Protein AF-A0A519DA85-F1 (afdb_monomer_lite)

Foldseek 3Di:
DFDQKDKDKDKAAPVGDVVLLLVLLCVLLVHSVQWDWDWDADPVRGIMIIIMGIDRGRVSRRVSVCSLDDVVVVVQVVCVVVQQDPVRDGDDDFDSVCSSVVHRD

Radius of gyration: 14.2 Å; chains: 1; bounding box: 38×26×35 Å

Secondary structure (DSSP, 8-state):
-----EEEEEEEETTS-HHHHHHHHHHHHT-STTEEEEEEE-TTS-EEEEEEEEE-SHHHHHHHHHTT-HHHHHHHHHTHHHHB-TTSPBP----HHHHHTT---

Sequence (105 aa):
MAVHQLTWRATASGLEDEMILAEALATLVGDEEAVEIERTSSYHGSFIHMVTAKLTRSGPAQKALANIGKENLQVILSELVTRLDETNVIHFRLDQSDLISGILT

Structure (mmCIF, N/CA/C/O backbone):
data_AF-A0A519DA85-F1
#
_entry.id   AF-A0A519DA85-F1
#
loop_
_atom_site.group_PDB
_atom_site.id
_atom_site.type_symbol
_atom_site.label_atom_id
_atom_site.label_alt_id
_atom_site.label_comp_id
_atom_site.label_asym_id
_atom_site.label_entity_id
_atom_site.label_seq_id
_atom_site.pdbx_PDB_ins_code
_atom_site.Cartn_x
_at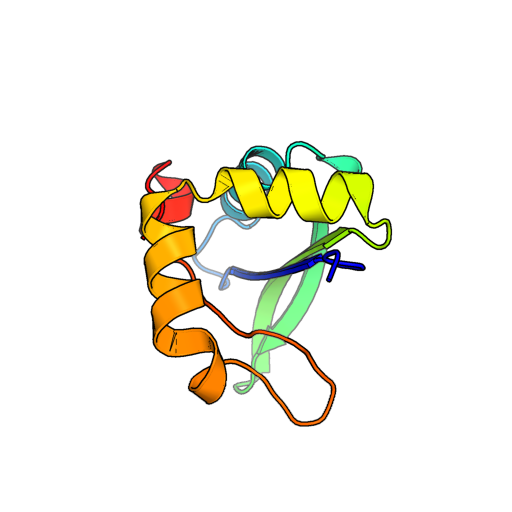om_site.Cartn_y
_atom_site.Cartn_z
_atom_site.occupancy
_atom_site.B_iso_or_equiv
_atom_site.auth_seq_id
_atom_site.auth_comp_id
_atom_site.auth_asym_id
_atom_site.auth_atom_id
_atom_site.pdbx_PDB_model_num
ATOM 1 N N . MET A 1 1 ? -10.547 2.121 17.849 1.00 59.75 1 MET A N 1
ATOM 2 C CA . MET A 1 1 ? -9.311 2.888 17.585 1.00 59.75 1 MET A CA 1
ATOM 3 C C . MET A 1 1 ? -9.313 3.276 16.122 1.00 59.75 1 MET A C 1
ATOM 5 O O . MET A 1 1 ? -9.747 2.476 15.305 1.00 59.75 1 MET A O 1
ATOM 9 N N . ALA A 1 2 ? -8.935 4.510 15.814 1.00 79.81 2 ALA A N 1
ATOM 10 C CA . ALA A 1 2 ? -8.886 5.020 14.450 1.00 79.81 2 ALA A CA 1
ATOM 11 C C . ALA A 1 2 ? -7.488 4.781 13.867 1.00 79.81 2 ALA A C 1
ATOM 13 O O . ALA A 1 2 ? -6.498 4.942 14.576 1.00 79.81 2 ALA A O 1
ATOM 14 N N . VAL A 1 3 ? -7.393 4.439 12.582 1.00 90.56 3 VAL A N 1
ATOM 15 C CA . VAL A 1 3 ? -6.100 4.434 11.882 1.00 90.56 3 VAL A CA 1
ATOM 16 C C . VAL A 1 3 ? -5.646 5.881 11.755 1.00 90.56 3 VAL A C 1
ATOM 18 O O . VAL A 1 3 ? -6.344 6.690 11.144 1.00 90.56 3 VAL A O 1
ATOM 21 N N . HIS A 1 4 ? -4.529 6.237 12.386 1.00 93.50 4 HIS A N 1
ATOM 22 C CA . HIS A 1 4 ? -4.026 7.615 12.398 1.00 93.50 4 HIS A CA 1
ATOM 23 C C . HIS A 1 4 ? -3.238 7.957 11.136 1.00 93.50 4 HIS A C 1
ATOM 25 O O . HIS A 1 4 ? -3.358 9.065 10.618 1.00 93.50 4 HIS A O 1
ATOM 31 N N . GLN A 1 5 ? -2.472 6.988 10.647 1.00 95.75 5 GLN A N 1
ATOM 32 C CA . GLN A 1 5 ? -1.627 7.099 9.471 1.00 95.75 5 GLN A CA 1
ATOM 33 C C . GLN A 1 5 ? -1.581 5.757 8.741 1.00 95.75 5 GLN A C 1
ATOM 35 O O . GLN A 1 5 ? -1.749 4.709 9.364 1.00 95.75 5 GLN A O 1
ATOM 40 N N . LEU A 1 6 ? -1.341 5.804 7.436 1.00 97.38 6 LEU A N 1
ATOM 41 C CA . LEU A 1 6 ? -1.118 4.641 6.584 1.00 97.38 6 LEU A CA 1
ATOM 42 C C . LEU A 1 6 ? 0.089 4.934 5.696 1.00 97.38 6 LEU A C 1
ATOM 44 O O . LEU A 1 6 ? 0.230 6.042 5.179 1.00 97.38 6 LEU A O 1
ATOM 48 N N . THR A 1 7 ? 0.987 3.967 5.552 1.00 98.06 7 THR A N 1
ATOM 49 C CA . THR A 1 7 ? 2.126 4.067 4.638 1.00 98.06 7 THR A CA 1
ATOM 50 C C . THR A 1 7 ? 2.203 2.789 3.825 1.00 98.06 7 THR A C 1
ATOM 52 O O . THR A 1 7 ? 2.307 1.708 4.399 1.00 98.06 7 THR A O 1
ATOM 55 N N . TRP A 1 8 ? 2.167 2.928 2.506 1.00 97.81 8 TRP A N 1
ATOM 56 C CA . TRP A 1 8 ? 2.468 1.860 1.563 1.00 97.81 8 TRP A CA 1
ATOM 57 C C . TRP A 1 8 ? 3.882 2.032 1.052 1.00 97.81 8 TRP A C 1
ATOM 59 O O . TRP A 1 8 ? 4.331 3.157 0.836 1.00 97.81 8 TRP A O 1
ATOM 69 N N . ARG A 1 9 ? 4.577 0.918 0.855 1.00 97.62 9 ARG A N 1
ATOM 70 C CA . ARG A 1 9 ? 5.919 0.913 0.295 1.00 97.62 9 ARG A CA 1
ATOM 71 C C . ARG A 1 9 ? 6.076 -0.300 -0.599 1.00 97.62 9 ARG A C 1
ATOM 73 O O . ARG A 1 9 ? 5.861 -1.422 -0.146 1.00 97.62 9 ARG A O 1
ATOM 80 N N . ALA A 1 10 ? 6.486 -0.054 -1.830 1.00 97.00 10 ALA A N 1
ATOM 81 C CA . ALA A 1 10 ? 6.819 -1.075 -2.802 1.00 97.00 10 ALA A CA 1
ATOM 82 C C . ALA A 1 10 ? 8.139 -0.707 -3.489 1.00 97.00 10 ALA A C 1
ATOM 84 O O . ALA A 1 10 ? 8.627 0.421 -3.380 1.00 97.00 10 ALA A O 1
ATOM 85 N N . THR A 1 11 ? 8.766 -1.676 -4.142 1.00 96.38 11 THR A N 1
ATOM 86 C CA . THR A 1 11 ? 10.063 -1.479 -4.788 1.00 96.38 11 THR A CA 1
ATOM 87 C C . THR A 1 11 ? 9.961 -1.937 -6.227 1.00 96.38 11 THR A C 1
ATOM 89 O O . THR A 1 11 ? 9.615 -3.087 -6.473 1.00 96.38 11 THR A O 1
ATOM 92 N N . ALA A 1 12 ? 10.308 -1.050 -7.153 1.00 96.62 12 ALA A N 1
ATOM 93 C CA . ALA A 1 12 ? 10.551 -1.400 -8.540 1.00 96.62 12 ALA A CA 1
ATOM 94 C C . ALA A 1 12 ? 12.059 -1.599 -8.742 1.00 96.62 12 ALA A C 1
ATOM 96 O O . ALA A 1 12 ? 12.887 -0.730 -8.447 1.00 96.62 12 ALA A O 1
ATOM 97 N N . SER A 1 13 ? 12.429 -2.787 -9.197 1.00 93.25 13 SER A N 1
ATOM 98 C CA . SER A 1 13 ? 13.774 -3.100 -9.662 1.00 93.25 13 SER A CA 1
ATOM 99 C C . SER A 1 13 ? 14.080 -2.385 -10.980 1.00 93.25 13 SER A C 1
ATOM 101 O O . SER A 1 13 ? 13.187 -1.886 -11.653 1.00 93.25 13 SER A O 1
ATOM 103 N N . GLY A 1 14 ? 15.344 -2.394 -11.413 1.00 89.25 14 GLY A N 1
ATOM 104 C CA . GLY A 1 14 ? 15.726 -1.823 -12.713 1.00 89.25 14 GLY A CA 1
ATOM 105 C C . GLY A 1 14 ? 15.149 -2.538 -13.948 1.00 89.25 14 GLY A C 1
ATOM 106 O O . GLY A 1 14 ? 15.486 -2.147 -15.061 1.00 89.25 14 GLY A O 1
ATOM 107 N N . LEU A 1 15 ? 14.355 -3.601 -13.769 1.00 91.44 15 LEU A N 1
ATOM 108 C CA . LEU A 1 15 ? 13.633 -4.302 -14.839 1.00 91.44 15 LEU A CA 1
ATOM 109 C C . LEU A 1 15 ? 12.141 -3.946 -14.882 1.00 91.44 15 LEU A C 1
ATOM 111 O O . LEU A 1 15 ? 11.471 -4.272 -15.859 1.00 91.44 15 LEU A O 1
ATOM 115 N N . GLU A 1 16 ? 11.623 -3.343 -13.817 1.00 94.12 16 GLU A N 1
ATOM 116 C CA . GLU A 1 16 ? 10.215 -2.991 -13.670 1.00 94.12 16 GLU A CA 1
ATOM 117 C C . GLU A 1 16 ? 10.000 -1.526 -14.045 1.00 94.12 16 GLU A C 1
ATOM 119 O O . GLU A 1 16 ? 10.929 -0.722 -14.003 1.00 94.12 16 GLU A O 1
ATOM 124 N N . ASP A 1 17 ? 8.766 -1.187 -14.407 1.00 95.94 17 ASP A N 1
ATOM 125 C CA . ASP A 1 17 ? 8.359 0.195 -14.643 1.00 95.94 17 ASP A CA 1
ATOM 126 C C . ASP A 1 17 ? 7.811 0.786 -13.337 1.00 95.94 17 ASP A C 1
ATOM 128 O O . ASP A 1 17 ? 6.726 0.419 -12.872 1.00 95.94 17 ASP A O 1
ATOM 132 N N . GLU A 1 18 ? 8.575 1.687 -12.715 1.00 96.81 18 GLU A N 1
ATOM 133 C CA . GLU A 1 18 ? 8.176 2.338 -11.468 1.00 96.81 18 GLU A CA 1
ATOM 134 C C . GLU A 1 18 ? 6.889 3.164 -11.591 1.00 96.81 18 GLU A C 1
ATOM 136 O O . GLU A 1 18 ? 6.183 3.325 -10.593 1.00 96.81 18 GLU A O 1
ATOM 141 N N . MET A 1 19 ? 6.556 3.657 -12.789 1.00 97.88 19 MET A N 1
ATOM 142 C CA . MET A 1 19 ? 5.363 4.476 -13.002 1.00 97.88 19 MET A CA 1
ATOM 143 C C . MET A 1 19 ? 4.096 3.629 -12.932 1.00 97.88 19 MET A C 1
ATOM 145 O O . MET A 1 19 ? 3.110 4.070 -12.346 1.00 97.88 19 MET A O 1
ATOM 149 N N . ILE A 1 20 ? 4.137 2.391 -13.437 1.00 97.81 20 ILE A N 1
ATOM 150 C CA . ILE A 1 20 ? 3.015 1.443 -13.324 1.00 97.81 20 ILE A CA 1
ATOM 151 C C . ILE A 1 20 ? 2.740 1.122 -11.850 1.00 97.81 20 ILE A C 1
ATOM 153 O O . ILE A 1 20 ? 1.592 1.112 -11.404 1.00 97.81 20 ILE A O 1
ATOM 157 N N . LEU A 1 21 ? 3.796 0.894 -11.067 1.00 97.88 21 LEU A N 1
ATOM 158 C CA . LEU A 1 21 ? 3.667 0.629 -9.636 1.00 97.88 21 LEU A CA 1
ATOM 159 C C . LEU A 1 21 ? 3.146 1.855 -8.866 1.00 97.88 21 LEU A C 1
ATOM 161 O O . LEU A 1 21 ? 2.326 1.711 -7.955 1.00 97.88 21 LEU A O 1
ATOM 165 N N . ALA A 1 22 ? 3.591 3.058 -9.238 1.00 98.19 22 ALA A N 1
ATOM 166 C CA . ALA A 1 22 ? 3.096 4.308 -8.670 1.00 98.19 22 ALA A CA 1
ATOM 167 C C . ALA A 1 22 ? 1.615 4.543 -8.985 1.00 98.19 22 ALA A C 1
ATOM 169 O O . ALA A 1 22 ? 0.859 4.887 -8.079 1.00 98.19 22 ALA A O 1
ATOM 170 N N . GLU A 1 23 ? 1.178 4.284 -10.218 1.00 98.25 23 GLU A N 1
ATOM 171 C CA . GLU A 1 23 ? -0.226 4.398 -10.624 1.00 98.25 23 GLU A CA 1
ATOM 172 C C . GLU A 1 23 ? -1.120 3.388 -9.888 1.00 98.25 23 GLU A C 1
ATOM 174 O O . GLU A 1 23 ? -2.203 3.740 -9.408 1.00 98.25 23 GLU A O 1
ATOM 179 N N . ALA A 1 24 ? -0.650 2.149 -9.714 1.00 97.94 24 ALA A N 1
ATOM 180 C CA . ALA A 1 24 ? -1.370 1.136 -8.946 1.00 97.94 24 ALA A CA 1
ATOM 181 C C . ALA A 1 24 ? -1.539 1.552 -7.471 1.00 97.94 24 ALA A C 1
ATOM 183 O O . ALA A 1 24 ? -2.631 1.438 -6.907 1.00 97.94 24 ALA A O 1
ATOM 184 N N . LEU A 1 25 ? -0.490 2.106 -6.848 1.00 97.81 25 LEU A N 1
ATOM 185 C CA . LEU A 1 25 ? -0.567 2.634 -5.482 1.00 97.81 25 LEU A CA 1
ATOM 186 C C . LEU A 1 25 ? -1.444 3.888 -5.380 1.00 97.81 25 LEU A C 1
ATOM 188 O O . LEU A 1 25 ? -2.229 3.991 -4.438 1.00 97.81 25 LEU A O 1
ATOM 192 N N . ALA A 1 26 ? -1.361 4.811 -6.340 1.00 98.00 26 ALA A N 1
ATOM 193 C CA . ALA A 1 26 ? -2.216 5.996 -6.397 1.00 98.00 26 ALA A CA 1
ATOM 194 C C . ALA A 1 26 ? -3.695 5.599 -6.487 1.00 98.00 26 ALA A C 1
ATOM 196 O O . ALA A 1 26 ? -4.530 6.135 -5.756 1.00 98.00 26 ALA A O 1
ATOM 197 N N . THR A 1 27 ? -4.002 4.591 -7.308 1.00 97.69 27 THR A N 1
ATOM 198 C CA . THR A 1 27 ? -5.345 4.016 -7.448 1.00 97.69 27 THR A CA 1
ATOM 199 C C . THR A 1 27 ? -5.814 3.366 -6.146 1.00 97.69 27 THR A C 1
ATOM 201 O O . THR A 1 27 ? -6.919 3.647 -5.681 1.00 97.69 27 THR A O 1
ATOM 204 N N . LEU A 1 28 ? -4.969 2.542 -5.515 1.00 97.38 28 LEU A N 1
ATOM 205 C CA . LEU A 1 28 ? -5.284 1.886 -4.244 1.00 97.38 28 LEU A CA 1
ATOM 206 C C . LEU A 1 28 ? -5.551 2.897 -3.125 1.00 97.38 28 LEU A C 1
ATOM 208 O O . LEU A 1 28 ? -6.446 2.700 -2.306 1.00 97.38 28 LEU A O 1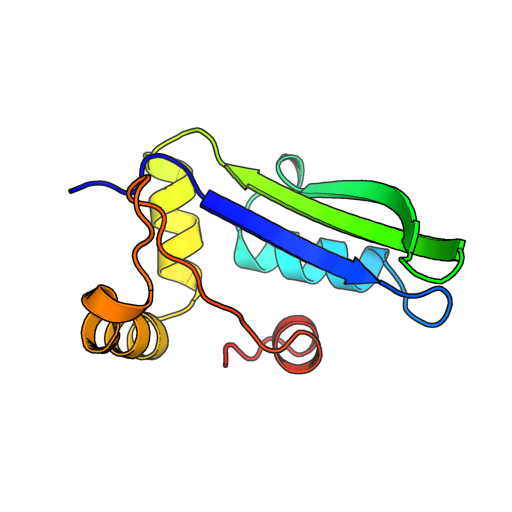
ATOM 212 N N . VAL A 1 29 ? -4.770 3.972 -3.062 1.00 96.56 29 VAL A N 1
ATOM 213 C CA . VAL A 1 29 ? -4.869 4.985 -2.007 1.00 96.56 29 VAL A CA 1
ATOM 214 C C . VAL A 1 29 ? -5.968 6.012 -2.301 1.00 96.56 29 VAL A C 1
ATOM 216 O O . VAL A 1 29 ? -6.564 6.554 -1.368 1.00 96.56 29 VAL A O 1
ATOM 219 N N . GLY A 1 30 ? -6.286 6.233 -3.577 1.00 96.25 30 GLY A N 1
ATOM 220 C CA . GLY A 1 30 ? -7.224 7.257 -4.036 1.00 96.25 30 GLY A CA 1
ATOM 221 C C . GLY A 1 30 ? -6.673 8.682 -3.916 1.00 96.25 30 GLY A C 1
ATOM 222 O O . GLY A 1 30 ? -7.459 9.617 -3.770 1.00 96.25 30 GLY A O 1
ATOM 223 N N . ASP A 1 31 ? -5.347 8.835 -3.907 1.00 95.88 31 ASP A N 1
ATOM 224 C CA . ASP A 1 31 ? -4.639 10.111 -3.759 1.00 95.88 31 ASP A CA 1
ATOM 225 C C . ASP A 1 31 ? -3.279 10.030 -4.475 1.00 95.88 31 ASP A C 1
ATOM 227 O O . ASP A 1 31 ? -2.338 9.419 -3.968 1.00 95.88 31 ASP A O 1
ATOM 231 N N . GLU A 1 32 ? -3.197 10.603 -5.677 1.00 95.62 32 GLU A N 1
ATOM 232 C CA . GLU A 1 32 ? -1.978 10.613 -6.500 1.00 95.62 32 GLU A CA 1
ATOM 233 C C . GLU A 1 32 ? -0.875 11.474 -5.873 1.00 95.62 32 GLU A C 1
ATOM 235 O O . GLU A 1 32 ? 0.289 11.082 -5.870 1.00 95.62 32 GLU A O 1
ATOM 240 N N . GLU A 1 33 ? -1.237 12.602 -5.251 1.00 96.56 33 GLU A N 1
ATOM 241 C CA . GLU A 1 33 ? -0.281 13.511 -4.605 1.00 96.56 33 GLU A CA 1
ATOM 242 C C . GLU A 1 33 ? 0.362 12.894 -3.354 1.00 96.56 33 GLU A C 1
ATOM 244 O O . GLU A 1 33 ? 1.390 13.373 -2.872 1.00 96.56 33 GLU A O 1
ATOM 249 N N . ALA A 1 34 ? -0.230 11.825 -2.813 1.00 97.06 34 ALA A N 1
ATOM 250 C CA . ALA A 1 34 ? 0.330 11.084 -1.691 1.00 97.06 34 ALA A CA 1
ATOM 251 C C . ALA A 1 34 ? 1.443 10.103 -2.097 1.00 97.06 34 ALA A C 1
ATOM 253 O O . ALA A 1 34 ? 2.066 9.535 -1.191 1.00 97.06 34 ALA A O 1
ATOM 254 N N . VAL A 1 35 ? 1.665 9.875 -3.401 1.00 98.44 35 VAL A N 1
ATOM 255 C CA . VAL A 1 35 ? 2.645 8.920 -3.937 1.00 98.44 35 VAL A CA 1
ATOM 256 C C . VAL A 1 35 ? 3.941 9.625 -4.339 1.00 98.44 35 VAL A C 1
ATOM 258 O O . VAL A 1 35 ? 3.946 10.602 -5.079 1.00 98.44 35 VAL A O 1
ATOM 261 N N . GLU A 1 36 ? 5.064 9.088 -3.873 1.00 98.31 36 GLU A N 1
ATOM 262 C CA . GLU A 1 36 ? 6.417 9.553 -4.171 1.00 98.31 36 GLU A CA 1
ATOM 263 C C . GLU A 1 36 ? 7.264 8.396 -4.718 1.00 98.31 36 GLU A C 1
ATOM 265 O O . GLU A 1 36 ? 7.168 7.261 -4.240 1.00 98.31 36 GLU A O 1
ATOM 270 N N . ILE A 1 37 ? 8.117 8.698 -5.700 1.00 98.19 37 ILE A N 1
ATOM 271 C CA . ILE A 1 37 ? 9.111 7.773 -6.251 1.00 98.19 37 ILE A CA 1
ATOM 272 C C . ILE A 1 37 ? 10.503 8.291 -5.889 1.00 98.19 37 ILE A C 1
ATOM 274 O O . ILE A 1 37 ? 10.912 9.367 -6.323 1.00 98.19 37 ILE A O 1
ATOM 278 N N . GLU A 1 38 ? 11.258 7.499 -5.133 1.00 97.75 38 GLU A N 1
ATOM 279 C CA . GLU A 1 38 ? 12.639 7.798 -4.757 1.00 97.75 38 GLU A CA 1
ATOM 280 C C . GLU A 1 38 ? 13.595 6.785 -5.400 1.00 97.75 38 GLU A C 1
ATOM 282 O O . GLU A 1 38 ? 13.449 5.575 -5.230 1.00 97.75 38 GLU A O 1
ATOM 287 N N . ARG A 1 39 ? 14.632 7.253 -6.103 1.00 96.38 39 ARG A N 1
ATOM 288 C CA . ARG A 1 39 ? 15.708 6.376 -6.585 1.00 96.38 39 ARG A CA 1
ATOM 289 C C . ARG A 1 39 ? 16.727 6.128 -5.476 1.00 96.38 39 ARG A C 1
ATOM 291 O O . ARG A 1 39 ? 17.330 7.067 -4.968 1.00 96.38 39 ARG A O 1
ATOM 298 N N . THR A 1 40 ? 16.992 4.862 -5.169 1.00 95.31 40 THR A N 1
ATOM 299 C CA . THR A 1 40 ? 17.928 4.461 -4.111 1.00 95.31 40 THR A CA 1
ATOM 300 C C . THR A 1 40 ? 18.742 3.223 -4.508 1.00 95.31 40 THR A C 1
ATOM 302 O O . THR A 1 40 ? 18.584 2.677 -5.604 1.00 95.31 40 THR A O 1
ATOM 305 N N . SER A 1 41 ? 19.671 2.793 -3.654 1.00 94.06 41 SER A N 1
ATOM 306 C CA . SER A 1 41 ? 20.430 1.553 -3.838 1.00 94.06 41 SER A CA 1
ATOM 307 C C . SER A 1 41 ? 19.816 0.416 -3.030 1.00 94.06 41 SER A C 1
ATOM 309 O O . SER A 1 41 ? 19.581 0.548 -1.830 1.00 94.06 41 SER A O 1
ATOM 311 N N . SER A 1 42 ? 19.622 -0.728 -3.678 1.00 91.62 42 SER A N 1
ATOM 312 C CA . SER A 1 42 ? 19.259 -1.983 -3.023 1.00 91.62 42 SER A CA 1
ATOM 313 C C . SER A 1 42 ? 20.356 -2.466 -2.074 1.00 91.62 42 SER A C 1
ATOM 315 O O . SER A 1 42 ? 21.497 -2.001 -2.106 1.00 91.62 42 SER A O 1
ATOM 317 N N . TYR A 1 43 ? 20.026 -3.490 -1.287 1.00 89.50 43 TYR A N 1
ATOM 318 C CA . TYR A 1 43 ? 20.972 -4.162 -0.399 1.00 89.50 43 TYR A CA 1
ATOM 319 C C . TYR A 1 43 ? 22.251 -4.646 -1.116 1.00 89.50 43 TYR A C 1
ATOM 321 O O . TYR A 1 43 ? 23.333 -4.611 -0.537 1.00 89.50 43 TYR A O 1
ATOM 329 N N . HIS A 1 44 ? 22.150 -5.042 -2.390 1.00 93.25 44 HIS A N 1
ATOM 330 C CA . HIS A 1 44 ? 23.284 -5.501 -3.202 1.00 93.25 44 HIS A CA 1
ATOM 331 C C . HIS A 1 44 ? 23.895 -4.400 -4.090 1.00 93.25 44 HIS A C 1
ATOM 333 O O . HIS A 1 44 ? 24.682 -4.694 -4.987 1.00 93.25 44 HIS A O 1
ATOM 339 N N . GLY A 1 45 ? 23.545 -3.130 -3.860 1.00 91.75 45 GLY A N 1
ATOM 340 C CA . GLY A 1 45 ? 24.119 -1.970 -4.551 1.00 91.75 45 GLY A CA 1
ATOM 341 C C . GLY A 1 45 ? 23.507 -1.656 -5.919 1.00 91.75 45 GLY A C 1
ATOM 342 O O . GLY A 1 45 ? 23.771 -0.589 -6.470 1.00 91.75 45 GLY A O 1
ATOM 343 N N . SER A 1 46 ? 22.658 -2.529 -6.467 1.00 93.25 46 SER A N 1
ATOM 344 C CA . SER A 1 46 ? 21.893 -2.237 -7.685 1.00 93.25 46 SER A CA 1
ATOM 345 C C . SER A 1 46 ? 20.905 -1.096 -7.443 1.00 93.25 46 SER A C 1
ATOM 347 O O . SER A 1 46 ? 20.308 -1.028 -6.367 1.00 93.25 46 SER A O 1
ATOM 349 N N . PHE A 1 47 ? 20.703 -0.230 -8.437 1.00 94.62 47 PHE A N 1
ATOM 350 C CA . PHE A 1 47 ? 19.684 0.818 -8.368 1.00 94.62 47 PHE A CA 1
ATOM 351 C C . PHE A 1 47 ? 18.273 0.227 -8.363 1.00 94.62 47 PHE A C 1
ATOM 353 O O . PHE A 1 47 ? 17.990 -0.712 -9.106 1.00 94.62 47 PHE A O 1
ATOM 360 N N . ILE A 1 48 ? 17.412 0.814 -7.536 1.00 96.81 48 ILE A N 1
ATOM 361 C CA . ILE A 1 48 ? 15.984 0.511 -7.421 1.00 96.81 48 ILE A CA 1
ATOM 362 C C . ILE A 1 48 ? 15.199 1.816 -7.261 1.00 96.81 48 ILE A C 1
ATOM 364 O O . ILE A 1 48 ? 15.759 2.838 -6.849 1.00 96.81 48 ILE A O 1
ATOM 368 N N . HIS A 1 49 ? 13.904 1.762 -7.535 1.00 97.75 49 HIS A N 1
ATOM 369 C CA . HIS A 1 49 ? 12.957 2.822 -7.219 1.00 97.75 49 HIS A CA 1
ATOM 370 C C . HIS A 1 49 ? 12.085 2.385 -6.043 1.00 97.75 49 HIS A C 1
ATOM 372 O O . HIS A 1 49 ? 11.450 1.332 -6.068 1.00 97.75 49 HIS A O 1
ATOM 378 N N . MET A 1 50 ? 12.081 3.188 -4.987 1.00 97.75 50 MET A N 1
ATOM 379 C CA . MET A 1 50 ? 11.194 3.036 -3.848 1.00 97.75 50 MET A CA 1
ATOM 380 C C . MET A 1 50 ? 9.937 3.857 -4.110 1.00 97.75 50 MET A C 1
ATOM 382 O O . MET A 1 50 ? 10.000 5.083 -4.153 1.00 97.75 50 MET A O 1
ATOM 386 N N . VAL A 1 51 ? 8.801 3.185 -4.265 1.00 98.31 51 VAL A N 1
ATOM 387 C CA . VAL A 1 51 ? 7.505 3.834 -4.464 1.00 98.31 51 VAL A CA 1
ATOM 388 C C . VAL A 1 51 ? 6.771 3.832 -3.129 1.00 98.31 51 VAL A C 1
ATOM 390 O O . VAL A 1 51 ? 6.503 2.772 -2.556 1.00 98.31 51 VAL A O 1
ATOM 393 N N . THR A 1 52 ? 6.494 5.017 -2.591 1.00 98.44 52 THR A N 1
ATOM 394 C CA . THR A 1 52 ? 5.893 5.188 -1.263 1.00 98.44 52 THR A CA 1
ATOM 395 C C . THR A 1 52 ? 4.616 6.001 -1.369 1.00 98.44 52 THR A C 1
ATOM 397 O O . THR A 1 52 ? 4.631 7.073 -1.953 1.00 98.44 52 THR A O 1
ATOM 400 N N . ALA A 1 53 ? 3.534 5.541 -0.739 1.00 98.19 53 ALA A N 1
ATOM 401 C CA . ALA A 1 53 ? 2.333 6.349 -0.548 1.00 98.19 53 ALA A CA 1
ATOM 402 C C . ALA A 1 53 ? 2.132 6.633 0.942 1.00 98.19 53 ALA A C 1
ATOM 404 O O . ALA A 1 53 ? 2.028 5.690 1.734 1.00 98.19 53 ALA A O 1
ATOM 405 N N . LYS A 1 54 ? 2.087 7.907 1.353 1.00 97.94 54 LYS A N 1
ATOM 406 C CA . LYS A 1 54 ? 2.038 8.278 2.779 1.00 97.94 54 LYS A CA 1
ATOM 407 C C . LYS A 1 54 ? 0.840 9.159 3.115 1.00 97.94 54 LYS A C 1
ATOM 409 O O . LYS A 1 54 ? 0.788 10.335 2.779 1.00 97.94 54 LYS A O 1
ATOM 414 N N . LEU A 1 55 ? -0.071 8.614 3.918 1.00 97.81 55 LEU A N 1
ATOM 415 C CA . LEU A 1 55 ? -1.226 9.328 4.452 1.00 97.81 55 LEU A CA 1
ATOM 416 C C . LEU A 1 55 ? -1.059 9.567 5.951 1.00 97.81 55 LEU A C 1
ATOM 418 O O . LEU A 1 55 ? -1.089 8.636 6.751 1.00 97.81 55 LEU A O 1
ATOM 422 N N . THR A 1 56 ? -0.920 10.830 6.350 1.00 95.94 56 THR A N 1
ATOM 423 C CA . THR A 1 56 ? -0.677 11.236 7.751 1.00 95.94 56 THR A CA 1
ATOM 424 C C . THR A 1 56 ? -1.936 11.669 8.499 1.00 95.94 56 THR A C 1
ATOM 426 O O . THR A 1 56 ? -1.889 11.948 9.696 1.00 95.94 56 THR A O 1
ATOM 429 N N . ARG A 1 57 ? -3.074 11.755 7.801 1.00 94.88 57 ARG A N 1
ATOM 430 C CA . ARG A 1 57 ? -4.364 12.146 8.374 1.00 94.88 57 ARG A CA 1
ATOM 431 C C . ARG A 1 57 ? -5.275 10.932 8.489 1.00 94.88 57 ARG A C 1
ATOM 433 O O . ARG A 1 57 ? -5.426 10.174 7.534 1.00 94.88 57 ARG A O 1
ATOM 440 N N . SER A 1 58 ? -5.968 10.827 9.622 1.00 95.19 58 SER A N 1
ATOM 441 C CA . SER A 1 58 ? -6.792 9.657 9.944 1.00 95.19 58 SER A CA 1
A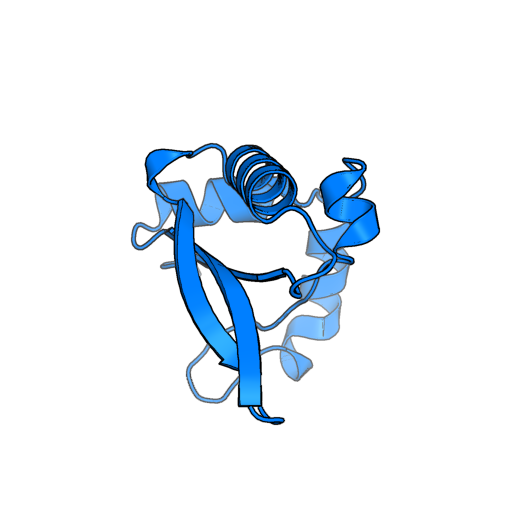TOM 442 C C . SER A 1 58 ? -7.917 9.392 8.935 1.00 95.19 58 SER A C 1
ATOM 444 O O . SER A 1 58 ? -8.145 8.247 8.565 1.00 95.19 58 SER A O 1
ATOM 446 N N . GLY A 1 59 ? -8.593 10.436 8.443 1.00 95.19 59 GLY A N 1
ATOM 447 C CA . GLY A 1 59 ? -9.672 10.294 7.456 1.00 95.19 59 GLY A CA 1
ATOM 448 C C . GLY A 1 59 ? -9.208 9.639 6.146 1.00 95.19 59 GLY A C 1
ATOM 449 O O . GLY A 1 59 ? -9.725 8.578 5.799 1.00 95.19 59 GLY A O 1
ATOM 450 N N . PRO A 1 60 ? -8.231 10.228 5.428 1.00 95.69 60 PRO A N 1
ATOM 451 C CA . PRO A 1 60 ? -7.619 9.602 4.256 1.00 95.69 60 PRO A CA 1
ATOM 452 C C . PRO A 1 60 ? -7.053 8.209 4.544 1.00 95.69 60 PRO A C 1
ATOM 454 O O . PRO A 1 60 ? -7.343 7.279 3.801 1.00 95.69 60 PRO A O 1
ATOM 457 N N . ALA A 1 61 ? -6.319 8.035 5.650 1.00 96.81 61 ALA A N 1
ATOM 458 C CA . ALA A 1 61 ? -5.710 6.751 5.999 1.00 96.81 61 ALA A CA 1
ATOM 459 C C . ALA A 1 61 ? -6.753 5.634 6.177 1.00 96.81 61 ALA A C 1
ATOM 461 O O . ALA A 1 61 ? -6.563 4.526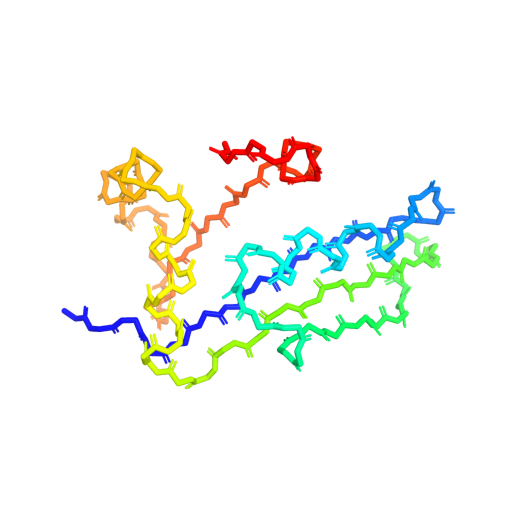 5.686 1.00 96.81 61 ALA A O 1
ATOM 462 N N . GLN A 1 62 ? -7.879 5.926 6.834 1.00 95.44 62 GLN A N 1
ATOM 463 C CA . GLN A 1 62 ? -8.978 4.969 6.980 1.00 95.44 62 GLN A CA 1
ATOM 464 C C . GLN A 1 62 ? -9.646 4.636 5.646 1.00 95.44 62 GLN A C 1
ATOM 466 O O . GLN A 1 62 ? -9.967 3.474 5.412 1.00 95.44 62 GLN A O 1
ATOM 471 N N . LYS A 1 63 ? -9.855 5.633 4.777 1.00 95.25 63 LYS A N 1
ATOM 472 C CA . LYS A 1 63 ? -10.435 5.413 3.444 1.00 95.25 63 LYS A CA 1
ATOM 473 C C . LYS A 1 63 ? -9.533 4.526 2.588 1.00 95.25 63 LYS A C 1
ATOM 475 O O . LYS A 1 63 ? -10.004 3.527 2.066 1.00 95.25 63 LYS A O 1
ATOM 480 N N . ALA A 1 64 ? -8.242 4.839 2.525 1.00 96.31 64 ALA A N 1
ATOM 481 C CA . ALA A 1 64 ? -7.272 4.049 1.776 1.00 96.31 64 ALA A CA 1
ATOM 482 C C . ALA A 1 64 ? -7.127 2.625 2.332 1.00 96.31 64 ALA A C 1
ATOM 484 O O . ALA A 1 64 ? -7.056 1.673 1.564 1.00 96.31 64 ALA A O 1
ATOM 485 N N . LEU A 1 65 ? -7.151 2.443 3.660 1.00 96.62 65 LEU A N 1
ATOM 486 C CA . LEU A 1 65 ? -7.170 1.098 4.235 1.00 96.62 65 LEU A CA 1
ATOM 487 C C . LEU A 1 65 ? -8.448 0.341 3.845 1.00 96.62 65 LEU A C 1
ATOM 489 O O . LEU A 1 65 ? -8.383 -0.851 3.578 1.00 96.62 65 LEU A O 1
ATOM 493 N N . ALA A 1 66 ? -9.605 1.005 3.787 1.00 95.94 66 ALA A N 1
ATOM 494 C CA . ALA A 1 66 ? -10.856 0.360 3.391 1.00 95.94 66 ALA A CA 1
ATOM 495 C C . ALA A 1 66 ? -10.847 -0.145 1.934 1.00 95.94 66 ALA A C 1
ATOM 497 O O . ALA A 1 66 ? -11.560 -1.104 1.627 1.00 95.94 66 ALA A O 1
ATOM 498 N N . ASN A 1 67 ? -10.022 0.447 1.064 1.00 96.62 67 ASN A N 1
ATOM 499 C CA . ASN A 1 67 ? -9.931 0.083 -0.352 1.00 96.62 67 ASN A CA 1
ATOM 500 C C . ASN A 1 67 ? -9.390 -1.335 -0.583 1.00 96.62 67 ASN A C 1
ATOM 502 O O . ASN A 1 67 ? -9.687 -1.914 -1.622 1.00 96.62 67 ASN A O 1
ATOM 506 N N . ILE A 1 68 ? -8.685 -1.941 0.385 1.00 96.75 68 ILE A N 1
ATOM 507 C CA . ILE A 1 68 ? -8.215 -3.334 0.252 1.00 96.75 68 ILE A CA 1
ATOM 508 C C . ILE A 1 68 ? -9.361 -4.359 0.303 1.00 96.75 68 ILE A C 1
ATOM 510 O O . ILE A 1 68 ? -9.142 -5.545 0.080 1.00 96.75 68 ILE A O 1
ATOM 514 N N . GLY A 1 69 ? -10.583 -3.923 0.620 1.00 96.38 69 GLY A N 1
ATOM 515 C CA . GLY A 1 69 ? -11.766 -4.772 0.647 1.00 96.38 69 GLY A CA 1
ATOM 516 C C . GLY A 1 69 ? -11.985 -5.495 1.978 1.00 96.38 69 GLY A C 1
ATOM 517 O O . GLY A 1 69 ? -11.084 -5.718 2.787 1.00 96.38 69 GLY A O 1
ATOM 518 N N . LYS A 1 70 ? -13.247 -5.865 2.222 1.00 96.81 70 LYS A N 1
ATOM 519 C CA . LYS A 1 70 ? -13.695 -6.454 3.493 1.00 96.81 70 LYS A CA 1
ATOM 520 C C . LYS A 1 70 ? -12.981 -7.764 3.824 1.00 96.81 70 LYS A C 1
ATOM 522 O O . LYS A 1 70 ? -12.686 -7.995 4.990 1.00 96.81 70 LYS A O 1
ATOM 527 N N . GLU A 1 71 ? -12.750 -8.615 2.833 1.00 97.00 71 GLU A N 1
ATOM 528 C CA . GLU A 1 71 ? -12.168 -9.949 3.023 1.00 97.00 71 GLU A CA 1
ATOM 529 C C . GLU A 1 71 ? -10.736 -9.849 3.559 1.00 97.00 71 GLU A C 1
ATOM 531 O O . GLU A 1 71 ? -10.447 -10.384 4.629 1.00 97.00 71 GLU A O 1
ATOM 536 N N . ASN A 1 72 ? -9.896 -9.034 2.920 1.00 97.19 72 ASN A N 1
ATOM 537 C CA . ASN A 1 72 ? -8.534 -8.753 3.379 1.00 97.19 72 ASN A CA 1
ATOM 538 C C . ASN A 1 72 ? -8.508 -8.108 4.770 1.00 97.19 72 ASN A C 1
ATOM 540 O O . ASN A 1 72 ? -7.708 -8.489 5.625 1.00 97.19 72 ASN A O 1
ATOM 544 N N . LEU A 1 73 ? -9.436 -7.187 5.055 1.00 96.75 73 LEU A N 1
ATOM 545 C CA . LEU A 1 73 ? -9.565 -6.603 6.394 1.00 96.75 73 LEU A CA 1
ATOM 546 C C . LEU A 1 73 ? -9.920 -7.644 7.465 1.00 96.75 73 LEU A C 1
ATOM 548 O O . LEU A 1 73 ? -9.451 -7.526 8.596 1.00 96.75 73 LEU A O 1
ATOM 552 N N . GLN A 1 74 ? -10.729 -8.659 7.139 1.00 97.31 74 GLN A N 1
ATOM 553 C CA . GLN A 1 74 ? -11.032 -9.751 8.072 1.00 97.31 74 GLN A CA 1
ATOM 554 C C . GLN A 1 74 ? -9.809 -10.631 8.330 1.00 97.31 74 GLN A C 1
ATOM 556 O O . GLN A 1 74 ? -9.580 -11.002 9.481 1.00 97.31 74 GLN A O 1
ATOM 561 N N . VAL A 1 75 ? -8.999 -10.911 7.305 1.00 96.88 75 VAL A N 1
ATOM 562 C CA . VAL A 1 75 ? -7.731 -11.639 7.471 1.00 96.88 75 VAL A CA 1
ATOM 563 C C . VAL A 1 75 ? -6.807 -10.874 8.420 1.00 96.88 75 VAL A C 1
ATOM 565 O O . VAL A 1 75 ? -6.396 -11.420 9.445 1.00 96.88 75 VAL A O 1
ATOM 568 N N . ILE A 1 76 ? -6.579 -9.579 8.163 1.00 96.19 76 ILE A N 1
ATOM 569 C CA . ILE A 1 76 ? -5.755 -8.719 9.031 1.00 96.19 76 ILE A CA 1
ATOM 570 C C . ILE A 1 76 ? -6.295 -8.704 10.466 1.00 96.19 76 ILE A C 1
ATOM 572 O O . ILE A 1 76 ? -5.518 -8.808 11.414 1.00 96.19 76 ILE A O 1
ATOM 576 N N . LEU A 1 77 ? -7.616 -8.597 10.639 1.00 95.62 77 LEU A N 1
ATOM 577 C CA . LEU A 1 77 ? -8.247 -8.593 11.957 1.00 95.62 77 LEU A CA 1
ATOM 578 C C . LEU A 1 77 ? -8.054 -9.925 12.696 1.00 95.62 77 LEU A C 1
ATOM 580 O O . LEU A 1 77 ? -7.795 -9.918 13.899 1.00 95.62 77 LEU A O 1
ATOM 584 N N . SER A 1 78 ? -8.154 -11.055 11.992 1.00 97.44 78 SER A N 1
ATOM 585 C CA . SER A 1 78 ? -7.970 -12.388 12.580 1.00 97.44 78 SER A CA 1
ATOM 586 C C . SER A 1 78 ? -6.531 -12.650 13.043 1.00 97.44 78 SER A C 1
ATOM 588 O O . SER A 1 78 ? -6.311 -13.398 13.992 1.00 97.44 78 SER A O 1
ATOM 590 N N . GLU A 1 79 ? -5.561 -11.967 12.434 1.00 96.94 79 GLU A N 1
ATOM 591 C CA . GLU A 1 79 ? -4.125 -12.106 12.703 1.00 96.94 79 GLU A CA 1
ATOM 592 C C . GLU A 1 79 ? -3.541 -10.902 13.461 1.00 96.94 79 GLU A C 1
ATOM 594 O O . GLU A 1 79 ? -2.322 -10.776 13.613 1.00 96.94 79 GLU A O 1
ATOM 599 N N . LEU A 1 80 ? -4.403 -10.008 13.959 1.00 94.50 80 LEU A N 1
ATOM 600 C CA . LEU A 1 80 ? -4.025 -8.694 14.481 1.00 94.50 80 LEU A CA 1
ATOM 601 C C . LEU A 1 80 ? -2.924 -8.765 15.547 1.00 94.50 80 LEU A C 1
ATOM 603 O O . LEU A 1 80 ? -1.978 -7.986 15.503 1.00 94.50 80 LEU A O 1
ATOM 607 N N . VAL A 1 81 ? -3.021 -9.727 16.470 1.00 94.06 81 VAL A N 1
ATOM 608 C CA . VAL A 1 81 ? -2.051 -9.914 17.566 1.00 94.06 81 VAL A CA 1
ATOM 609 C C . VAL A 1 81 ? -0.643 -10.189 17.039 1.00 94.06 81 VAL A C 1
ATOM 611 O O . VAL A 1 81 ? 0.327 -9.728 17.625 1.00 94.06 81 VAL A O 1
ATOM 614 N N . THR A 1 82 ? -0.524 -10.918 15.929 1.00 96.56 82 THR A N 1
ATOM 615 C CA . THR A 1 82 ? 0.774 -11.255 15.320 1.00 96.56 82 THR A CA 1
ATOM 616 C C . THR A 1 82 ? 1.307 -10.175 14.383 1.00 96.56 82 THR A C 1
ATOM 618 O O . THR A 1 82 ? 2.489 -10.179 14.055 1.00 96.56 82 THR A O 1
ATOM 621 N N . ARG A 1 83 ? 0.441 -9.256 13.942 1.00 95.44 83 ARG A N 1
ATOM 622 C CA . ARG A 1 83 ? 0.774 -8.176 13.003 1.00 95.44 83 ARG A CA 1
ATOM 623 C C . ARG A 1 83 ? 1.096 -6.854 13.697 1.00 95.44 83 ARG A C 1
ATOM 625 O O . ARG A 1 83 ? 1.662 -5.976 13.050 1.00 95.44 83 ARG A O 1
ATOM 632 N N . LEU A 1 84 ? 0.698 -6.705 14.960 1.00 96.38 84 LEU A N 1
ATOM 633 C CA . LEU A 1 84 ? 0.934 -5.521 15.778 1.00 96.38 84 LEU A CA 1
ATOM 634 C C . LEU A 1 84 ? 2.348 -5.551 16.365 1.00 96.38 84 LEU A C 1
ATOM 636 O O . LEU A 1 84 ? 2.709 -6.501 17.057 1.00 96.38 84 LEU A O 1
ATOM 640 N N . ASP A 1 85 ? 3.123 -4.501 16.120 1.00 95.94 85 ASP A N 1
ATOM 641 C CA . ASP A 1 85 ? 4.427 -4.315 16.758 1.00 95.94 85 ASP A CA 1
ATOM 642 C C . ASP A 1 85 ? 4.338 -3.561 18.099 1.00 95.94 85 ASP A C 1
ATOM 644 O O . ASP A 1 85 ? 3.277 -3.089 18.523 1.00 95.94 85 ASP A O 1
ATOM 648 N N . GLU A 1 86 ? 5.475 -3.419 18.780 1.00 96.19 86 GLU A N 1
ATOM 649 C CA . GLU A 1 86 ? 5.600 -2.713 20.059 1.00 96.19 86 GLU A CA 1
ATOM 650 C C . GLU A 1 86 ? 5.243 -1.217 19.994 1.00 96.19 86 GLU A C 1
ATOM 652 O O . GLU A 1 86 ? 5.026 -0.585 21.031 1.00 96.19 86 GLU A O 1
ATOM 657 N N . THR A 1 87 ? 5.151 -0.645 18.790 1.00 95.00 87 THR A N 1
ATOM 658 C CA . THR A 1 87 ? 4.792 0.758 18.545 1.00 95.00 87 THR A CA 1
ATOM 659 C C . THR A 1 87 ? 3.332 0.948 18.125 1.00 95.00 87 THR A C 1
ATOM 661 O O . THR A 1 87 ? 2.912 2.070 17.838 1.00 95.00 87 THR A O 1
ATOM 664 N N . ASN A 1 88 ? 2.525 -0.117 18.173 1.00 93.50 88 ASN A N 1
ATOM 665 C CA . ASN A 1 88 ? 1.135 -0.163 17.717 1.00 93.50 88 ASN A CA 1
ATOM 666 C C . ASN A 1 88 ? 0.962 0.045 16.201 1.00 93.50 88 ASN A C 1
ATOM 668 O O . ASN A 1 88 ? -0.046 0.611 15.762 1.00 93.50 88 ASN A O 1
ATOM 672 N N . VAL A 1 89 ? 1.916 -0.420 15.393 1.00 95.75 89 VAL A N 1
ATOM 673 C CA . VAL A 1 89 ? 1.783 -0.465 13.931 1.00 95.75 89 VAL A CA 1
ATOM 674 C C . VAL A 1 89 ? 1.386 -1.871 13.497 1.00 95.75 89 VAL A C 1
ATOM 676 O O . VAL A 1 89 ? 1.956 -2.861 13.946 1.00 95.75 89 VAL A O 1
ATOM 679 N N . ILE A 1 90 ? 0.381 -1.953 12.623 1.00 96.44 90 ILE A N 1
ATOM 680 C CA . ILE A 1 90 ? -0.072 -3.208 12.019 1.00 96.44 90 ILE A CA 1
ATOM 681 C C . ILE A 1 90 ? 0.647 -3.373 10.685 1.00 96.44 90 ILE A C 1
ATOM 683 O O . ILE A 1 90 ? 0.470 -2.552 9.784 1.00 96.44 90 ILE A O 1
ATOM 687 N N . HIS A 1 91 ? 1.408 -4.455 10.541 1.00 97.19 91 HIS A N 1
ATOM 688 C CA . HIS A 1 91 ? 2.117 -4.772 9.304 1.00 97.19 91 HIS A CA 1
ATOM 689 C C . HIS A 1 91 ? 1.357 -5.804 8.469 1.00 97.19 91 HIS A C 1
ATOM 691 O O . HIS A 1 91 ? 0.945 -6.868 8.944 1.00 97.19 91 HIS A O 1
ATOM 697 N N . PHE A 1 92 ? 1.188 -5.504 7.187 1.00 96.56 92 PHE A N 1
ATOM 698 C CA . PHE A 1 92 ? 0.630 -6.422 6.203 1.00 96.56 92 PHE A CA 1
ATO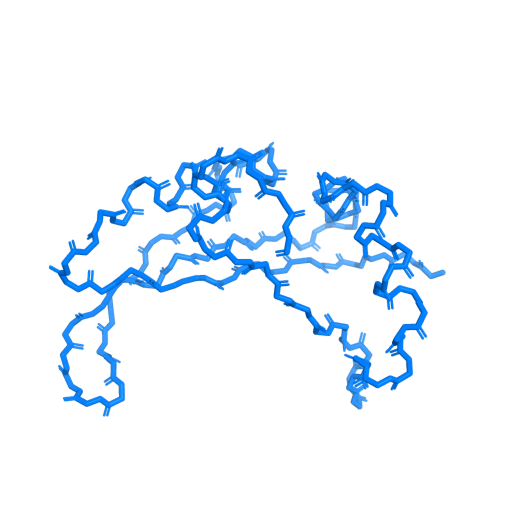M 699 C C . PHE A 1 92 ? 1.213 -6.139 4.820 1.00 96.56 92 PHE A C 1
ATOM 701 O O . PHE A 1 92 ? 1.929 -5.157 4.628 1.00 96.56 92 PHE A O 1
ATOM 708 N N . ARG A 1 93 ? 0.989 -7.059 3.885 1.00 97.00 93 ARG A N 1
ATOM 709 C CA . ARG A 1 93 ? 1.528 -7.005 2.526 1.00 97.00 93 ARG A CA 1
ATOM 710 C C . ARG A 1 93 ? 0.414 -7.358 1.560 1.00 97.00 93 ARG A C 1
ATOM 712 O O . ARG A 1 93 ? -0.457 -8.137 1.933 1.00 97.00 93 ARG A O 1
ATOM 719 N N . LEU A 1 94 ? 0.487 -6.769 0.376 1.00 97.31 94 LEU A N 1
ATOM 720 C CA . LEU A 1 94 ? -0.244 -7.218 -0.796 1.00 97.31 94 LEU A CA 1
ATOM 721 C C . LEU A 1 94 ? 0.765 -7.767 -1.802 1.00 97.31 94 LEU A C 1
ATOM 723 O O . LEU A 1 94 ? 1.924 -7.328 -1.796 1.00 97.31 94 LEU A O 1
ATOM 727 N N . ASP A 1 95 ? 0.346 -8.695 -2.652 1.00 97.62 95 ASP A N 1
ATOM 728 C CA . ASP A 1 95 ? 1.159 -9.089 -3.797 1.00 97.62 95 ASP A CA 1
ATOM 729 C C . ASP A 1 95 ? 1.260 -7.933 -4.809 1.00 97.62 95 ASP A C 1
ATOM 731 O O . ASP A 1 95 ? 0.275 -7.295 -5.180 1.00 97.62 95 ASP A O 1
ATOM 735 N N . GLN A 1 96 ? 2.489 -7.623 -5.229 1.00 97.12 96 GLN A N 1
ATOM 736 C CA . GLN A 1 96 ? 2.772 -6.493 -6.116 1.00 97.12 96 GLN A CA 1
ATOM 737 C C . GLN A 1 96 ? 2.224 -6.717 -7.531 1.00 97.12 96 GLN A C 1
ATOM 739 O O . GLN A 1 96 ? 1.732 -5.774 -8.149 1.00 97.12 96 GLN A O 1
ATOM 744 N N . SER A 1 97 ? 2.300 -7.947 -8.045 1.00 96.50 97 SER A N 1
ATOM 745 C CA . SER A 1 97 ? 1.821 -8.275 -9.393 1.00 96.50 97 SER A CA 1
ATOM 746 C C . SER A 1 97 ? 0.299 -8.262 -9.435 1.00 96.50 97 SER A C 1
ATOM 748 O O . SER A 1 97 ? -0.289 -7.740 -10.387 1.00 96.50 97 SER A O 1
ATOM 750 N N . ASP A 1 98 ? -0.332 -8.787 -8.384 1.00 97.94 98 ASP A N 1
ATOM 751 C CA . ASP A 1 98 ? -1.781 -8.738 -8.224 1.00 97.94 98 ASP A CA 1
ATOM 752 C C . ASP A 1 98 ? -2.254 -7.289 -8.093 1.00 97.94 98 ASP A C 1
ATOM 754 O O . ASP A 1 98 ? -3.146 -6.888 -8.840 1.00 97.94 98 ASP A O 1
ATOM 758 N N . LEU A 1 99 ? -1.592 -6.464 -7.270 1.00 97.38 99 LEU A N 1
ATOM 759 C CA . LEU A 1 99 ? -1.914 -5.040 -7.133 1.00 97.38 99 LEU A CA 1
ATOM 760 C C . LEU A 1 99 ? -1.863 -4.302 -8.479 1.00 97.38 99 LEU A C 1
ATOM 762 O O . LEU A 1 99 ? -2.807 -3.591 -8.825 1.00 97.38 99 LEU A O 1
ATOM 766 N N . ILE A 1 100 ? -0.788 -4.490 -9.252 1.00 97.00 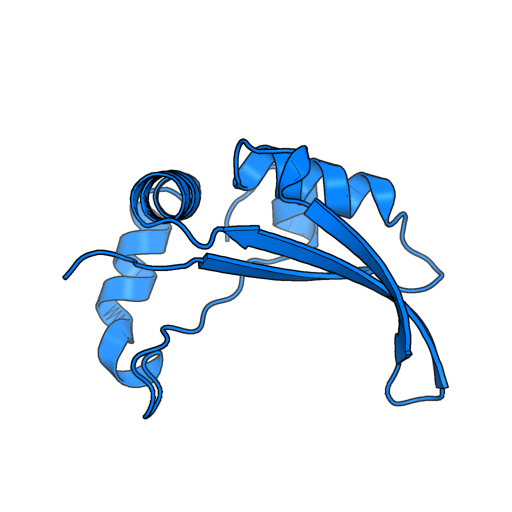100 ILE A N 1
ATOM 767 C CA . ILE A 1 100 ? -0.649 -3.910 -10.599 1.00 97.00 100 ILE A CA 1
ATOM 768 C C . ILE A 1 100 ? -1.771 -4.402 -11.528 1.00 97.00 100 ILE A C 1
ATOM 770 O O . ILE A 1 100 ? -2.259 -3.653 -12.372 1.00 97.00 100 ILE A O 1
ATOM 774 N N . SER A 1 101 ? -2.218 -5.644 -11.348 1.00 96.81 101 SER A N 1
ATOM 775 C CA . SER A 1 101 ? -3.312 -6.251 -12.113 1.00 96.81 101 SER A CA 1
ATOM 776 C C . SER A 1 101 ? -4.711 -5.887 -11.588 1.00 96.81 101 SER A C 1
ATOM 778 O O . SER A 1 101 ? -5.709 -6.371 -12.125 1.00 96.81 101 SER A O 1
ATOM 780 N N . GLY A 1 102 ? -4.814 -5.049 -10.549 1.00 95.25 102 GLY A N 1
ATOM 781 C CA . GLY A 1 102 ? -6.081 -4.653 -9.925 1.00 95.25 102 GLY A CA 1
ATOM 782 C C . GLY A 1 102 ? -6.698 -5.709 -8.996 1.00 95.25 102 GLY A C 1
ATOM 783 O O . GLY A 1 102 ? -7.879 -5.620 -8.661 1.00 95.25 102 GLY A O 1
ATOM 784 N N . ILE A 1 103 ? -5.918 -6.708 -8.588 1.00 97.06 103 ILE A N 1
ATOM 785 C CA . ILE A 1 103 ? -6.278 -7.759 -7.632 1.00 97.06 103 ILE A CA 1
ATOM 786 C C . ILE A 1 103 ? -5.673 -7.403 -6.261 1.00 97.06 103 ILE A C 1
ATOM 788 O O . ILE A 1 103 ? -4.604 -6.809 -6.173 1.00 97.06 103 ILE A O 1
ATOM 792 N N . LEU A 1 104 ? -6.375 -7.723 -5.171 1.00 95.44 104 LEU A N 1
ATOM 793 C CA . LEU A 1 104 ? -5.971 -7.368 -3.806 1.00 95.44 104 LEU A CA 1
ATOM 794 C C . LEU A 1 104 ? -5.865 -8.640 -2.962 1.00 95.44 104 LEU A C 1
ATOM 796 O O . LEU A 1 104 ? -6.886 -9.136 -2.479 1.00 95.44 104 LEU A O 1
ATOM 800 N N . THR A 1 105 ? -4.650 -9.156 -2.809 1.00 90.50 105 THR A N 1
ATOM 801 C CA . THR A 1 105 ? -4.312 -10.455 -2.194 1.00 90.50 105 THR A CA 1
ATOM 802 C C . THR A 1 105 ? -3.088 -10.346 -1.300 1.00 90.50 105 THR A C 1
ATOM 804 O O . THR A 1 105 ? -2.188 -9.534 -1.614 1.00 90.50 105 THR A O 1
#

pLDDT: mean 95.63, std 4.31, range [59.75, 98.44]